Protein AF-A0A920VNG3-F1 (afdb_monomer)

Mean predicted aligned error: 5.28 Å

Secondary structure (DSSP, 8-state):
-EETTEEPPP-EEEEEETTEEEEE-S---TTHHHHHHHHTTPPPS------BTTBPP-TT--TT---PPPTT---

Radius of gyration: 14.49 Å; Cα contacts (8 Å, |Δi|>4): 55; chains: 1; bounding box: 34×30×35 Å

Foldseek 3Di:
DDDPNDDADDWDWDDPDPQDIDIDHPDDPDCVVVVVCVVVVHDDPDDDDQDDDQQHGCPPPDPPDDDDDDPRDDD

Solvent-accessible surface area (backbone atoms only — not comparable to full-atom values): 5227 Å² total; per-residue (Å²): 106,75,58,94,95,34,78,56,76,86,65,53,73,46,76,80,50,101,90,38,76,47,76,52,68,94,72,86,59,88,62,45,70,62,54,55,33,48,77,72,73,43,82,82,88,79,87,80,89,54,62,51,72,59,34,67,60,54,78,89,61,52,92,93,62,86,79,84,76,55,97,86,41,43,113

pLDDT: mean 88.09, std 5.29, range [73.69, 94.62]

Structure (mmCIF, N/CA/C/O backbone):
data_AF-A0A920VNG3-F1
#
_entry.id   AF-A0A920VNG3-F1
#
loop_
_atom_site.group_PDB
_atom_site.id
_atom_site.type_symbol
_atom_site.label_atom_id
_atom_site.label_alt_id
_atom_site.label_comp_id
_atom_site.label_asym_id
_atom_site.label_entity_id
_atom_site.label_seq_id
_atom_site.pdbx_PDB_ins_code
_atom_site.Cartn_x
_atom_site.Cartn_y
_atom_site.Cartn_z
_atom_site.occupancy
_atom_site.B_iso_or_equiv
_atom_site.auth_seq_id
_atom_site.auth_comp_id
_atom_site.auth_asym_id
_atom_site.auth_atom_id
_atom_site.pdbx_PDB_model_num
ATOM 1 N N . MET A 1 1 ? 14.827 3.970 -3.407 1.00 75.62 1 MET A N 1
ATOM 2 C CA . MET A 1 1 ? 14.134 4.053 -4.714 1.00 75.62 1 MET A CA 1
ATOM 3 C C . MET A 1 1 ? 13.688 5.487 -4.956 1.00 75.62 1 MET A C 1
ATOM 5 O O . MET A 1 1 ? 13.283 6.141 -3.998 1.00 75.62 1 MET A O 1
ATOM 9 N N . ILE A 1 2 ? 13.788 5.975 -6.194 1.00 82.19 2 ILE A N 1
ATOM 10 C CA . ILE A 1 2 ? 13.403 7.342 -6.573 1.00 82.19 2 ILE A CA 1
ATOM 11 C C . ILE A 1 2 ? 12.103 7.277 -7.375 1.00 82.19 2 ILE A C 1
ATOM 13 O O . ILE A 1 2 ? 11.983 6.469 -8.290 1.00 82.19 2 ILE A O 1
ATOM 17 N N . LEU A 1 3 ? 11.137 8.125 -7.027 1.00 81.31 3 LEU A N 1
ATOM 18 C CA . LEU A 1 3 ? 9.883 8.285 -7.756 1.00 81.31 3 LEU A CA 1
ATOM 19 C C . LEU A 1 3 ? 9.589 9.778 -7.918 1.00 81.31 3 LEU A C 1
ATOM 21 O O . LEU A 1 3 ? 9.577 10.512 -6.928 1.00 81.31 3 LEU A O 1
ATOM 25 N N . ASP A 1 4 ? 9.372 10.223 -9.158 1.00 80.75 4 ASP A N 1
ATOM 26 C CA . ASP A 1 4 ? 9.173 1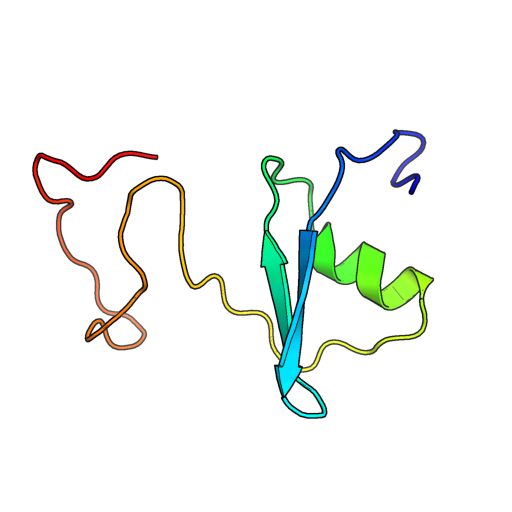1.637 -9.522 1.00 80.75 4 ASP A CA 1
ATOM 27 C C . ASP A 1 4 ? 10.299 12.560 -9.004 1.00 80.75 4 ASP A C 1
ATOM 29 O O . ASP A 1 4 ? 10.045 13.607 -8.409 1.00 80.75 4 ASP A O 1
ATOM 33 N N . GLY A 1 5 ? 11.561 12.132 -9.137 1.00 82.00 5 GLY A N 1
ATOM 34 C CA . GLY A 1 5 ? 12.723 12.914 -8.689 1.00 82.00 5 GLY A CA 1
ATOM 35 C C . GLY A 1 5 ? 12.890 13.014 -7.167 1.00 82.00 5 GLY A C 1
ATOM 36 O O . GLY A 1 5 ? 13.721 13.779 -6.685 1.00 82.00 5 GLY A O 1
ATOM 37 N N . ARG A 1 6 ? 12.121 12.249 -6.382 1.00 82.69 6 ARG A N 1
ATOM 38 C CA . ARG A 1 6 ? 12.201 12.237 -4.915 1.00 82.69 6 ARG A CA 1
ATOM 39 C C . ARG A 1 6 ? 12.507 10.844 -4.385 1.00 82.69 6 ARG A C 1
ATOM 41 O O . ARG A 1 6 ? 11.934 9.856 -4.840 1.00 82.69 6 ARG A O 1
ATOM 48 N N . HIS A 1 7 ? 13.345 10.784 -3.356 1.00 86.56 7 HIS A N 1
ATOM 49 C CA . HIS A 1 7 ? 13.579 9.554 -2.612 1.00 86.56 7 HIS A CA 1
ATOM 50 C C . HIS A 1 7 ? 12.317 9.160 -1.839 1.00 86.56 7 HIS A C 1
ATOM 52 O O . HIS A 1 7 ? 11.708 9.983 -1.148 1.00 86.56 7 HIS A O 1
ATOM 58 N N . LEU A 1 8 ? 11.911 7.904 -2.012 1.00 87.50 8 LEU A N 1
ATOM 59 C CA . LEU A 1 8 ? 10.864 7.282 -1.211 1.00 87.50 8 LEU A CA 1
ATOM 60 C C . LEU A 1 8 ? 11.412 6.948 0.176 1.00 87.50 8 LEU A C 1
ATOM 62 O O . LEU A 1 8 ? 12.599 6.634 0.318 1.00 87.50 8 LEU A O 1
ATOM 66 N N . LYS A 1 9 ? 10.540 6.989 1.186 1.00 89.94 9 LYS A N 1
ATOM 67 C CA . LYS A 1 9 ? 10.884 6.456 2.507 1.00 89.94 9 LYS A CA 1
ATOM 68 C C . LYS A 1 9 ? 11.094 4.939 2.404 1.00 89.94 9 LYS A C 1
ATOM 70 O O . LYS A 1 9 ? 10.565 4.315 1.479 1.00 89.94 9 LYS A O 1
ATOM 75 N N . PRO A 1 10 ? 11.853 4.329 3.329 1.00 89.44 10 PRO A N 1
ATOM 76 C CA . PRO A 1 10 ? 11.964 2.880 3.395 1.00 89.44 10 PRO A CA 1
ATOM 77 C C . PRO A 1 10 ? 10.581 2.227 3.453 1.00 89.44 10 PRO A C 1
ATOM 79 O O . PRO A 1 10 ? 9.703 2.665 4.198 1.00 89.44 10 PRO A O 1
ATOM 82 N N . VAL A 1 11 ? 10.402 1.191 2.640 1.00 91.88 11 VAL A N 1
ATOM 83 C CA . VAL A 1 11 ? 9.183 0.385 2.568 1.00 91.88 11 VAL A CA 1
ATOM 84 C C . VAL A 1 11 ? 9.549 -1.030 2.964 1.00 91.88 11 VAL A C 1
ATOM 86 O O . VAL A 1 11 ? 10.490 -1.597 2.408 1.00 91.88 11 VAL A O 1
ATOM 89 N N . THR A 1 12 ? 8.792 -1.608 3.888 1.00 92.75 12 THR A N 1
ATOM 90 C CA . THR A 1 12 ? 8.928 -3.026 4.218 1.00 92.75 12 THR A CA 1
ATOM 91 C C . THR A 1 12 ? 8.050 -3.827 3.271 1.00 92.75 12 THR A C 1
ATOM 93 O O . THR A 1 12 ? 6.858 -3.539 3.127 1.00 92.75 12 THR A O 1
ATOM 96 N N . VAL A 1 13 ? 8.643 -4.827 2.624 1.00 93.62 13 VAL A N 1
ATOM 97 C CA . VAL A 1 13 ? 7.952 -5.737 1.710 1.00 93.62 13 VAL A CA 1
ATOM 98 C C . VAL A 1 13 ? 8.165 -7.159 2.202 1.00 93.62 13 VAL A C 1
ATOM 100 O O . VAL A 1 13 ? 9.300 -7.557 2.455 1.00 93.62 13 VAL A O 1
ATOM 103 N N . SER A 1 14 ? 7.087 -7.924 2.331 1.00 94.62 14 SER A N 1
ATOM 104 C CA . SER A 1 14 ? 7.145 -9.354 2.630 1.00 94.62 14 SER A CA 1
ATOM 105 C C . SER A 1 14 ? 6.282 -10.141 1.649 1.00 94.62 14 SER A C 1
ATOM 107 O O . SER A 1 14 ? 5.262 -9.650 1.167 1.00 94.62 14 SER A O 1
ATOM 109 N N . SER A 1 15 ? 6.694 -11.367 1.334 1.00 93.06 15 SER A N 1
ATOM 110 C CA . SER A 1 15 ? 5.858 -12.297 0.574 1.00 93.06 15 SER A CA 1
ATOM 111 C C . SER A 1 15 ? 4.879 -12.990 1.518 1.00 93.06 15 SER A C 1
ATOM 113 O O . SER A 1 15 ? 5.274 -13.458 2.585 1.00 93.06 15 SER A O 1
ATOM 115 N N . THR A 1 16 ? 3.604 -13.040 1.139 1.00 92.38 16 THR A N 1
ATOM 116 C CA . THR A 1 16 ? 2.553 -13.768 1.874 1.00 92.38 16 THR A CA 1
ATOM 117 C C . THR A 1 16 ? 2.011 -14.961 1.088 1.00 92.38 16 THR A C 1
ATOM 119 O O . THR A 1 16 ? 1.118 -15.660 1.556 1.00 92.38 16 THR A O 1
ATOM 122 N N . GLY A 1 17 ? 2.551 -15.206 -0.106 1.00 91.56 17 GLY A N 1
ATOM 123 C CA . GLY A 1 17 ? 2.207 -16.313 -0.989 1.00 91.56 17 GLY A CA 1
ATOM 124 C C . GLY A 1 17 ? 2.976 -16.204 -2.305 1.00 91.56 17 GLY A C 1
ATOM 125 O O . GLY A 1 17 ? 3.692 -15.235 -2.532 1.00 91.56 17 GLY A O 1
ATOM 126 N N . GLU A 1 18 ? 2.801 -17.167 -3.208 1.00 90.94 18 GLU A N 1
ATOM 127 C CA . GLU A 1 18 ? 3.580 -17.242 -4.458 1.00 90.94 18 GLU A CA 1
ATOM 128 C C . GLU A 1 18 ? 3.471 -15.975 -5.332 1.00 90.94 18 GLU A C 1
ATOM 130 O O . GLU A 1 18 ? 4.441 -15.553 -5.953 1.00 90.94 18 GLU A O 1
ATOM 135 N N . ARG A 1 19 ? 2.291 -15.339 -5.359 1.00 92.31 19 ARG A N 1
ATOM 136 C CA . ARG A 1 19 ? 2.002 -14.141 -6.172 1.00 92.31 19 ARG A CA 1
ATOM 137 C C . ARG A 1 19 ? 1.479 -12.963 -5.346 1.00 92.31 19 ARG A C 1
ATOM 139 O O . ARG A 1 19 ? 0.873 -12.045 -5.898 1.00 92.31 19 ARG A O 1
ATOM 146 N N . THR A 1 20 ? 1.694 -12.988 -4.030 1.00 93.62 20 THR A N 1
ATOM 147 C CA . THR A 1 20 ? 1.128 -11.996 -3.107 1.00 93.62 20 THR A CA 1
ATOM 148 C C . THR A 1 20 ? 2.224 -11.338 -2.289 1.00 93.62 20 THR A C 1
ATOM 150 O O . THR A 1 20 ? 2.979 -11.999 -1.579 1.00 93.62 20 THR A O 1
ATOM 153 N N . LEU A 1 21 ? 2.276 -10.010 -2.369 1.00 94.25 21 LEU A N 1
ATOM 154 C CA . LEU A 1 21 ? 3.216 -9.181 -1.630 1.00 94.25 21 LEU A CA 1
ATOM 155 C C . LEU A 1 21 ? 2.456 -8.277 -0.662 1.00 94.25 21 LEU A C 1
ATOM 157 O O . LEU A 1 21 ? 1.464 -7.639 -1.025 1.00 94.25 21 LEU A O 1
ATOM 1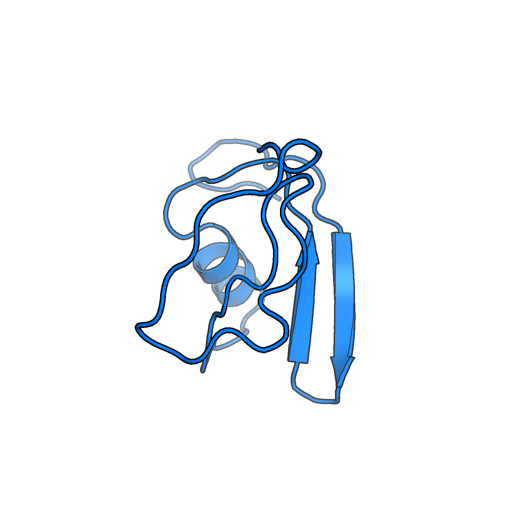61 N N . HIS A 1 22 ? 2.953 -8.202 0.564 1.00 94.00 22 HIS A N 1
ATOM 162 C CA . HIS A 1 22 ? 2.477 -7.298 1.590 1.00 94.00 22 HIS A CA 1
ATOM 163 C C . HIS A 1 22 ? 3.437 -6.117 1.721 1.00 94.00 22 HIS A C 1
ATOM 165 O O . HIS A 1 22 ? 4.646 -6.294 1.866 1.00 94.00 22 HIS A O 1
ATOM 171 N N . PHE A 1 23 ? 2.884 -4.906 1.655 1.00 93.75 23 PHE A N 1
ATOM 172 C CA . PHE A 1 23 ? 3.638 -3.658 1.705 1.00 93.75 23 PHE A CA 1
ATOM 173 C C . PHE A 1 23 ? 3.239 -2.857 2.939 1.00 93.75 23 PHE A C 1
ATOM 175 O O . PHE A 1 23 ? 2.056 -2.579 3.141 1.00 93.75 23 PHE A O 1
ATOM 182 N N . VAL A 1 24 ? 4.231 -2.413 3.708 1.00 92.56 24 VAL A N 1
ATOM 183 C CA . VAL A 1 24 ? 4.045 -1.480 4.822 1.00 92.56 24 VAL A CA 1
ATOM 184 C C . VAL A 1 24 ? 4.737 -0.169 4.472 1.00 92.56 24 VAL A C 1
ATOM 186 O O . VAL A 1 24 ? 5.958 -0.119 4.317 1.00 92.56 24 VAL A O 1
ATOM 189 N N . LEU A 1 25 ? 3.942 0.892 4.318 1.00 91.88 25 LEU A N 1
ATOM 190 C CA . LEU A 1 25 ? 4.410 2.237 3.985 1.00 91.88 25 LEU A CA 1
ATOM 191 C C . LEU A 1 25 ? 3.898 3.240 5.017 1.00 91.88 25 LEU A C 1
ATOM 193 O O . LEU A 1 25 ? 2.771 3.127 5.491 1.00 91.88 25 LEU A O 1
ATOM 197 N N . THR A 1 26 ? 4.702 4.263 5.289 1.00 90.44 26 THR A N 1
ATOM 198 C CA . THR A 1 26 ? 4.314 5.428 6.106 1.00 90.44 26 THR A CA 1
ATOM 199 C C . THR A 1 26 ? 3.996 6.664 5.258 1.00 90.44 26 THR A C 1
ATOM 201 O O . THR A 1 26 ? 3.655 7.717 5.787 1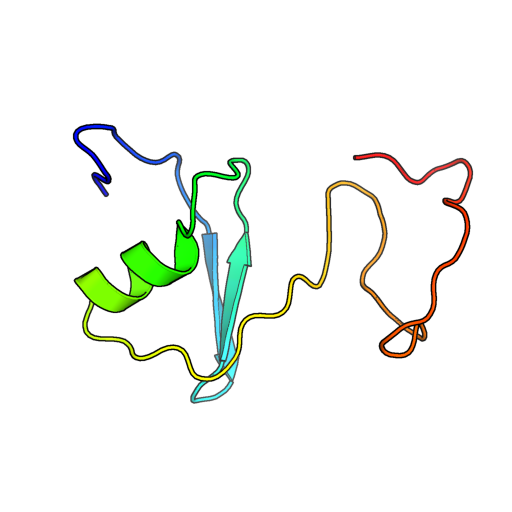.00 90.44 26 THR A O 1
ATOM 204 N N . GLU A 1 27 ? 4.111 6.558 3.931 1.00 87.31 27 GLU A N 1
ATOM 205 C CA . GLU A 1 27 ? 3.771 7.611 2.973 1.00 87.31 27 GLU A CA 1
ATOM 206 C C . GLU A 1 27 ? 2.693 7.145 1.983 1.00 87.31 27 GLU A C 1
ATOM 208 O O . GLU A 1 27 ? 2.553 5.957 1.695 1.00 87.31 27 GLU A O 1
ATOM 213 N N . GLY A 1 28 ? 1.920 8.100 1.457 1.00 84.62 28 GLY A N 1
ATOM 214 C CA . GLY A 1 28 ? 0.772 7.851 0.581 1.00 84.62 28 GLY A CA 1
ATOM 215 C C . GLY A 1 28 ? 0.861 8.578 -0.759 1.00 84.62 28 GLY A C 1
ATOM 216 O O . GLY A 1 28 ? -0.085 9.259 -1.151 1.00 84.62 28 GLY A O 1
ATOM 217 N N . ARG A 1 29 ? 1.992 8.493 -1.472 1.00 88.31 29 ARG A N 1
ATOM 218 C CA . ARG A 1 29 ? 2.145 9.206 -2.754 1.00 88.31 29 ARG A CA 1
ATOM 219 C C . ARG A 1 29 ? 1.251 8.610 -3.844 1.00 88.31 29 ARG A C 1
ATOM 221 O O . ARG A 1 29 ? 0.953 7.413 -3.852 1.00 88.31 29 ARG A O 1
ATOM 228 N N . LYS A 1 30 ? 0.870 9.439 -4.826 1.00 89.62 30 LYS A N 1
ATOM 229 C CA . LYS A 1 30 ? -0.015 9.050 -5.939 1.00 89.62 30 LYS A CA 1
ATOM 230 C C . LYS A 1 30 ? 0.472 7.749 -6.583 1.00 89.62 30 LYS A C 1
ATOM 232 O O . LYS A 1 30 ? 1.568 7.700 -7.132 1.00 89.62 30 LYS A O 1
ATOM 237 N N . ARG A 1 31 ? -0.337 6.686 -6.510 1.00 89.94 31 ARG A N 1
ATOM 238 C CA . ARG A 1 31 ? -0.058 5.375 -7.131 1.00 89.94 31 ARG A CA 1
ATOM 239 C C . ARG A 1 31 ? 1.327 4.784 -6.785 1.00 89.94 31 ARG A C 1
ATOM 241 O O . ARG A 1 31 ? 1.872 4.053 -7.604 1.00 89.94 31 ARG A O 1
ATOM 248 N N . GLN A 1 32 ? 1.896 5.077 -5.611 1.00 91.25 32 GLN A N 1
ATOM 249 C CA . GLN A 1 32 ? 3.268 4.684 -5.247 1.00 91.25 32 GLN A CA 1
ATOM 250 C C . GLN A 1 32 ? 3.546 3.190 -5.441 1.00 91.25 32 GLN A C 1
ATOM 252 O O . GLN A 1 32 ? 4.427 2.854 -6.219 1.00 91.25 32 GLN A O 1
ATOM 257 N N . ILE A 1 33 ? 2.747 2.303 -4.835 1.00 91.25 33 ILE A N 1
ATOM 258 C CA . ILE A 1 33 ? 2.922 0.841 -4.956 1.00 91.25 33 ILE A CA 1
ATOM 259 C C . ILE A 1 33 ? 2.863 0.393 -6.422 1.00 91.25 33 ILE A C 1
ATOM 261 O O . ILE A 1 33 ? 3.674 -0.419 -6.856 1.00 91.25 33 ILE A O 1
ATOM 265 N N . ARG A 1 34 ? 1.937 0.966 -7.206 1.00 92.19 34 ARG A N 1
ATOM 266 C CA . ARG A 1 34 ? 1.797 0.629 -8.629 1.00 92.19 34 ARG A CA 1
ATOM 267 C C . ARG A 1 34 ? 3.035 0.993 -9.425 1.00 92.19 34 ARG A C 1
ATOM 269 O O . ARG A 1 34 ? 3.499 0.182 -10.209 1.00 92.19 34 ARG A O 1
ATOM 276 N N . ARG A 1 35 ? 3.584 2.178 -9.176 1.00 91.06 35 ARG A N 1
ATOM 277 C CA . ARG A 1 35 ? 4.801 2.647 -9.841 1.00 91.06 35 ARG A CA 1
ATOM 278 C C . ARG A 1 35 ? 6.042 1.899 -9.360 1.00 91.06 35 ARG A C 1
ATOM 280 O O . ARG A 1 35 ? 6.924 1.629 -10.158 1.00 91.06 35 ARG A O 1
ATOM 287 N N . MET A 1 36 ? 6.089 1.515 -8.083 1.00 90.94 36 MET A N 1
ATOM 288 C CA . MET A 1 36 ? 7.168 0.682 -7.552 1.00 90.94 36 MET A CA 1
ATOM 289 C C . MET A 1 36 ? 7.212 -0.691 -8.226 1.00 90.94 36 MET A C 1
ATOM 291 O O . MET A 1 36 ? 8.285 -1.113 -8.632 1.00 90.94 36 MET A O 1
ATOM 295 N N . CYS A 1 37 ? 6.060 -1.358 -8.365 1.00 91.62 37 CYS A N 1
ATOM 296 C CA . CYS A 1 37 ? 5.972 -2.668 -9.016 1.00 91.62 37 CYS A CA 1
ATOM 297 C C . CYS A 1 37 ? 6.306 -2.589 -10.512 1.00 91.62 37 CYS A C 1
ATOM 299 O O . CYS A 1 37 ? 7.063 -3.416 -11.005 1.00 91.62 37 CYS A O 1
ATOM 301 N N . ASP A 1 38 ? 5.812 -1.564 -11.207 1.00 91.81 38 ASP A N 1
ATOM 302 C CA . ASP A 1 38 ? 6.084 -1.337 -12.633 1.00 91.81 38 ASP A CA 1
ATOM 303 C C . ASP A 1 38 ? 7.589 -1.185 -12.918 1.00 91.81 38 ASP A C 1
ATOM 305 O O . ASP A 1 38 ? 8.139 -1.827 -13.807 1.00 91.81 38 ASP A O 1
ATOM 309 N N . LEU A 1 39 ? 8.296 -0.432 -12.068 1.00 89.31 39 LEU A N 1
ATOM 310 C CA . LEU A 1 39 ? 9.743 -0.217 -12.181 1.00 89.31 39 LEU A CA 1
ATOM 311 C C . LEU A 1 39 ? 10.589 -1.481 -11.968 1.00 89.31 39 LEU A C 1
ATOM 313 O O . LEU A 1 39 ? 11.745 -1.505 -12.382 1.00 89.31 39 LEU A O 1
ATOM 317 N N . VAL A 1 40 ? 10.037 -2.516 -11.331 1.00 89.81 40 VAL A N 1
ATOM 318 C CA . VAL A 1 40 ? 10.699 -3.821 -11.160 1.00 89.81 40 VAL A CA 1
ATOM 319 C C . VAL A 1 40 ? 10.123 -4.897 -12.090 1.00 89.81 40 VAL A C 1
ATOM 321 O O . VAL A 1 40 ? 10.417 -6.076 -11.914 1.00 89.81 40 VAL A O 1
ATOM 324 N N . GLY A 1 41 ? 9.298 -4.513 -13.071 1.00 91.75 41 GLY A N 1
ATOM 325 C CA . GLY A 1 41 ? 8.710 -5.429 -14.053 1.00 91.75 41 GLY A CA 1
ATOM 326 C C . GLY A 1 41 ? 7.549 -6.280 -13.526 1.00 91.75 41 GLY A C 1
ATOM 327 O O . GLY A 1 41 ? 7.195 -7.286 -14.137 1.00 91.75 41 GLY A O 1
ATOM 328 N N . LEU A 1 42 ? 6.941 -5.908 -12.396 1.00 92.19 42 LEU A N 1
ATOM 329 C CA . LEU A 1 42 ? 5.800 -6.616 -11.817 1.00 92.19 42 LEU A CA 1
ATOM 330 C C . LEU A 1 42 ? 4.472 -5.995 -12.261 1.00 92.19 42 LEU A C 1
ATOM 332 O O . LEU A 1 42 ? 4.209 -4.810 -12.049 1.00 92.19 42 LEU A O 1
ATOM 336 N N . THR A 1 43 ? 3.575 -6.833 -12.785 1.00 92.25 43 THR A N 1
ATOM 337 C CA . THR A 1 43 ? 2.205 -6.428 -13.129 1.00 92.25 43 THR A CA 1
ATOM 338 C C . THR A 1 43 ? 1.265 -6.646 -11.946 1.00 92.25 43 THR A C 1
ATOM 340 O O . THR A 1 43 ? 1.089 -7.764 -11.466 1.00 92.25 43 THR A O 1
ATOM 343 N N . ILE A 1 44 ? 0.618 -5.576 -11.479 1.00 92.56 44 ILE A N 1
ATOM 344 C CA . ILE A 1 44 ? -0.358 -5.662 -10.384 1.00 92.56 44 ILE A CA 1
ATOM 345 C C . ILE A 1 44 ? -1.731 -6.050 -10.926 1.00 92.56 44 ILE A C 1
ATOM 347 O O . ILE A 1 44 ? -2.369 -5.259 -11.620 1.00 92.56 44 ILE A O 1
ATOM 351 N N . VAL A 1 45 ? -2.227 -7.208 -10.490 1.00 94.12 45 VAL A N 1
ATOM 352 C CA . VAL A 1 45 ? -3.601 -7.666 -10.759 1.00 94.12 45 VAL A CA 1
ATOM 353 C C . VAL A 1 45 ? -4.596 -7.033 -9.781 1.00 94.12 45 VAL A C 1
ATOM 355 O O . VAL A 1 45 ? -5.627 -6.498 -10.182 1.00 94.12 45 VAL A O 1
ATOM 358 N N . SER A 1 46 ? -4.272 -7.026 -8.486 1.00 92.81 46 SER A N 1
ATOM 359 C CA . SER A 1 46 ? -5.129 -6.472 -7.433 1.00 92.81 46 SER A CA 1
ATOM 360 C C . SER A 1 46 ? -4.317 -5.710 -6.397 1.00 92.81 46 SER A C 1
ATOM 362 O O . SER A 1 46 ? -3.226 -6.131 -6.023 1.00 92.81 46 SER A O 1
ATOM 364 N N . LEU A 1 47 ? -4.874 -4.609 -5.895 1.00 93.19 47 LEU A N 1
ATOM 365 C CA . LEU A 1 47 ? -4.302 -3.852 -4.788 1.00 93.19 47 LEU A CA 1
ATOM 366 C C . LEU A 1 47 ? -5.395 -3.595 -3.756 1.00 93.19 47 LEU A C 1
ATOM 368 O O . LEU A 1 47 ? -6.357 -2.881 -4.039 1.00 93.19 47 LEU A O 1
ATOM 372 N N . THR A 1 48 ? -5.228 -4.158 -2.565 1.00 91.19 48 THR A N 1
ATOM 373 C CA . THR A 1 48 ? -6.172 -4.005 -1.458 1.00 91.19 48 THR A CA 1
ATOM 374 C C . THR A 1 48 ? -5.434 -3.453 -0.252 1.00 91.19 48 THR A C 1
ATOM 376 O O . THR A 1 48 ? -4.422 -4.002 0.175 1.00 91.19 48 THR A O 1
ATOM 379 N N . ARG A 1 49 ? -5.933 -2.344 0.295 1.00 91.25 49 ARG A N 1
ATOM 380 C CA . ARG A 1 49 ? -5.409 -1.772 1.534 1.00 91.25 49 ARG A CA 1
ATOM 381 C C . ARG A 1 49 ? -6.079 -2.473 2.705 1.00 91.25 49 ARG A C 1
ATOM 383 O O . ARG A 1 49 ? -7.272 -2.287 2.907 1.00 91.25 49 ARG A O 1
ATOM 390 N N . ILE A 1 50 ? -5.311 -3.273 3.435 1.00 89.62 50 ILE A N 1
ATOM 391 C CA . ILE A 1 50 ? -5.844 -4.118 4.509 1.00 89.62 50 ILE A CA 1
ATOM 392 C C . ILE A 1 50 ? -5.880 -3.440 5.880 1.00 89.62 50 ILE A C 1
ATOM 394 O O . ILE A 1 50 ? -6.675 -3.855 6.713 1.00 89.62 50 ILE A 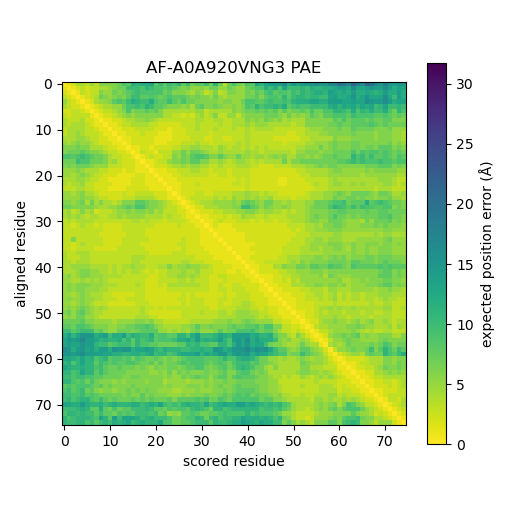O 1
ATOM 398 N N . ARG A 1 51 ? -5.040 -2.418 6.106 1.00 89.38 51 ARG A N 1
ATOM 399 C CA . ARG A 1 51 ? -4.866 -1.720 7.389 1.00 89.38 51 ARG A CA 1
ATOM 400 C C . ARG A 1 51 ? -4.477 -0.254 7.166 1.00 89.38 51 ARG A C 1
ATOM 402 O O . ARG A 1 51 ? -3.836 0.055 6.158 1.00 89.38 51 ARG A O 1
ATOM 409 N N . ILE A 1 52 ? -4.837 0.629 8.099 1.00 88.88 52 ILE A N 1
ATOM 410 C CA . ILE A 1 52 ? -4.343 2.013 8.179 1.00 88.88 52 ILE A CA 1
ATOM 411 C C . ILE A 1 52 ? -4.069 2.332 9.648 1.00 88.88 52 ILE A C 1
ATOM 413 O O . ILE A 1 52 ? -4.977 2.206 10.460 1.00 88.88 52 ILE A O 1
ATOM 417 N N . GLY A 1 53 ? -2.846 2.747 9.979 1.00 87.31 53 GLY A N 1
ATOM 418 C CA . GLY A 1 53 ? -2.501 3.131 11.348 1.00 87.31 53 GLY A CA 1
ATOM 419 C C . GLY A 1 53 ? -2.821 2.033 12.365 1.00 87.31 53 GLY A C 1
ATOM 420 O O . GLY A 1 53 ? -2.483 0.859 12.167 1.00 87.31 53 GLY A O 1
ATOM 421 N N . GLN A 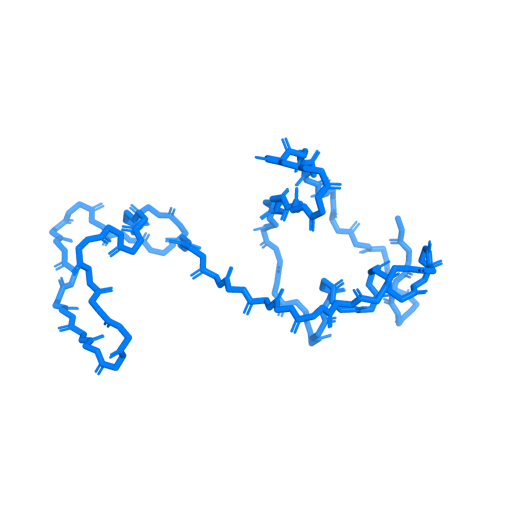1 54 ? -3.502 2.424 13.440 1.00 85.38 54 GLN A N 1
ATOM 422 C CA . GLN A 1 54 ? -3.975 1.519 14.486 1.00 85.38 54 GLN A CA 1
ATOM 423 C C . GLN A 1 54 ? -5.354 0.927 14.201 1.00 85.38 54 GLN A C 1
ATOM 425 O O . GLN A 1 54 ? -5.726 -0.032 14.870 1.00 85.38 54 GLN A O 1
ATOM 430 N N . VAL A 1 55 ? -6.066 1.405 13.173 1.00 85.00 55 VAL A N 1
ATOM 431 C CA . VAL A 1 55 ? -7.305 0.763 12.719 1.00 85.00 55 VAL A CA 1
ATOM 432 C C . VAL A 1 55 ? -6.980 -0.677 12.340 1.00 85.00 55 VAL A C 1
ATOM 434 O O . VAL A 1 55 ? -6.070 -0.930 11.538 1.00 85.00 55 VAL A O 1
ATOM 437 N N . GLY A 1 56 ? -7.683 -1.618 12.969 1.00 74.62 56 GLY A N 1
ATOM 438 C CA . GLY A 1 56 ? -7.446 -3.043 12.790 1.00 74.62 56 GLY A CA 1
ATOM 439 C C . GLY A 1 56 ? -7.571 -3.476 11.323 1.00 74.62 56 GLY A C 1
ATOM 440 O O . GLY A 1 56 ? -8.099 -2.738 10.483 1.00 74.62 56 GLY A O 1
ATOM 441 N N . PRO A 1 57 ? -7.072 -4.674 10.970 1.00 73.69 57 PRO A N 1
ATOM 442 C CA . PRO A 1 57 ? -7.292 -5.217 9.639 1.00 73.69 57 PRO A CA 1
ATOM 443 C C . PRO A 1 57 ? -8.793 -5.283 9.323 1.00 73.69 57 PRO A C 1
ATOM 445 O O . PRO A 1 57 ? -9.607 -5.455 10.228 1.00 73.69 57 PRO A O 1
ATOM 448 N N . LEU A 1 58 ? -9.149 -5.190 8.035 1.00 74.00 58 LEU A N 1
ATOM 449 C CA . LEU A 1 58 ? -10.543 -5.224 7.551 1.00 74.00 58 LEU A CA 1
ATOM 450 C C . LEU A 1 58 ? -11.403 -6.343 8.173 1.00 74.00 58 LEU A C 1
ATOM 452 O O . LEU A 1 58 ? -12.610 -6.159 8.291 1.00 74.00 58 LEU A O 1
ATOM 456 N N . GLY A 1 59 ? -10.796 -7.453 8.610 1.00 76.00 59 GLY A N 1
ATOM 457 C CA . GLY A 1 59 ? -11.452 -8.471 9.429 1.00 76.00 59 GLY A CA 1
ATOM 458 C C . GLY A 1 59 ? -12.740 -8.975 8.784 1.00 76.00 59 GLY A C 1
ATOM 459 O O . GLY A 1 59 ? -12.734 -9.418 7.637 1.00 76.00 59 GLY A O 1
ATOM 460 N N . GLU A 1 60 ? -13.844 -8.869 9.519 1.00 75.94 60 GLU A N 1
ATOM 461 C CA . GLU A 1 60 ? -15.180 -9.305 9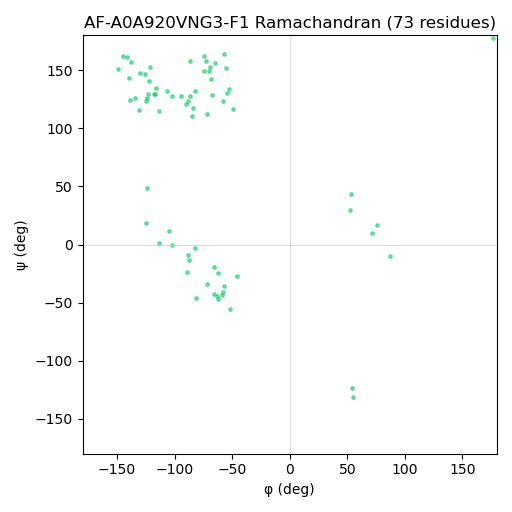.091 1.00 75.94 60 GLU A CA 1
ATOM 462 C C . GLU A 1 60 ? -15.924 -8.286 8.209 1.00 75.94 60 GLU A C 1
ATOM 464 O O . GLU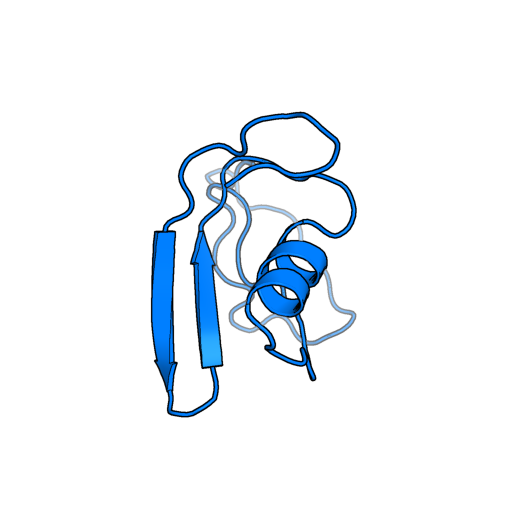 A 1 60 ? -17.028 -8.562 7.732 1.00 75.94 60 GLU A O 1
ATOM 469 N N . LEU A 1 61 ? -15.344 -7.105 7.964 1.00 84.19 61 LEU A N 1
ATOM 470 C CA . LEU A 1 61 ? -15.995 -6.058 7.186 1.00 84.19 61 LEU A CA 1
ATOM 471 C C . LEU A 1 61 ? -16.034 -6.445 5.704 1.00 84.19 61 LEU A C 1
ATOM 473 O O . LEU A 1 61 ? -15.010 -6.500 5.014 1.00 84.19 61 LEU A O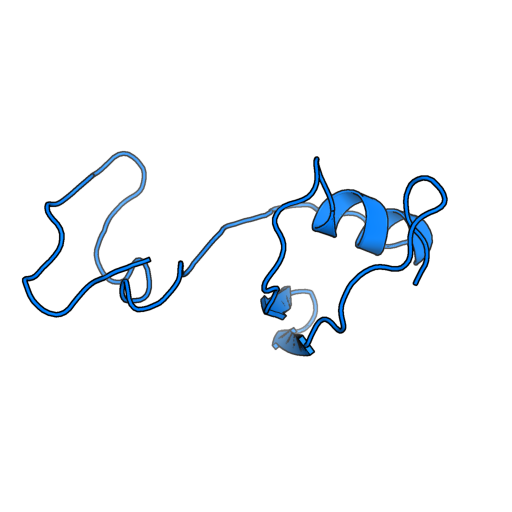 1
ATOM 477 N N . ARG A 1 62 ? -17.241 -6.693 5.186 1.00 84.50 62 ARG A N 1
ATOM 478 C CA . ARG A 1 62 ? -17.419 -7.049 3.776 1.00 84.50 62 ARG A CA 1
ATOM 479 C C . ARG A 1 62 ? -17.203 -5.832 2.882 1.00 84.50 62 ARG A C 1
ATOM 481 O O . ARG A 1 62 ? -17.356 -4.679 3.285 1.00 84.50 62 ARG A O 1
ATOM 488 N N . ARG A 1 63 ? -16.882 -6.091 1.612 1.00 87.19 63 ARG A N 1
ATOM 489 C CA . ARG A 1 63 ? -16.739 -5.038 0.594 1.00 87.19 63 ARG A CA 1
ATOM 490 C C . ARG A 1 63 ? -18.008 -4.177 0.535 1.00 87.19 63 ARG A C 1
ATOM 492 O O . ARG A 1 63 ? -19.104 -4.713 0.427 1.00 87.19 63 ARG A O 1
ATOM 499 N N . GLY A 1 64 ? -17.837 -2.857 0.582 1.00 89.25 64 GLY A N 1
ATOM 500 C CA . GL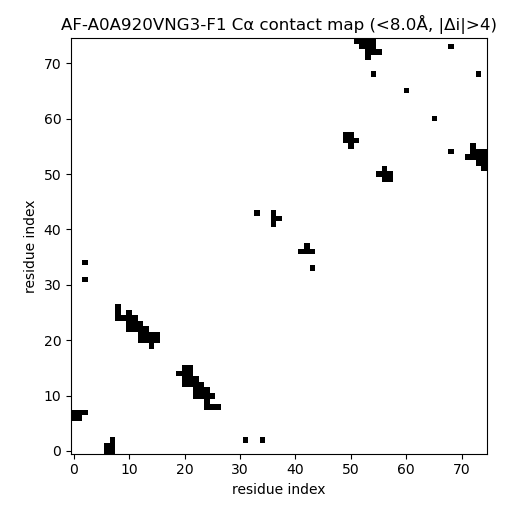Y A 1 64 ? -18.934 -1.882 0.546 1.00 89.25 64 GLY A CA 1
ATOM 501 C C . GLY A 1 64 ? -19.546 -1.549 1.910 1.00 89.25 64 GLY A C 1
ATOM 502 O O . GLY A 1 64 ? -20.306 -0.590 2.002 1.00 89.25 64 GLY A O 1
ATOM 503 N N . GLN A 1 65 ? -19.201 -2.287 2.967 1.00 89.25 65 GLN A N 1
ATOM 504 C CA . GLN A 1 65 ? -19.624 -1.963 4.326 1.00 89.25 65 GLN A CA 1
ATOM 505 C C . GLN A 1 65 ? -18.657 -0.978 4.987 1.00 89.25 65 GLN A C 1
ATOM 507 O O . GLN A 1 65 ? -17.488 -0.869 4.614 1.00 89.25 65 GLN A O 1
ATOM 512 N N . TRP A 1 66 ? -19.160 -0.273 5.995 1.00 89.38 66 TRP A N 1
ATOM 513 C CA . TRP A 1 66 ? -18.397 0.632 6.843 1.00 89.38 66 TRP A CA 1
ATOM 514 C C . TRP A 1 66 ? -18.833 0.453 8.300 1.00 89.38 66 TRP A C 1
ATOM 516 O O . TRP A 1 66 ? -19.932 -0.028 8.572 1.00 89.38 66 TRP A O 1
ATOM 526 N N . ARG A 1 67 ? -17.958 0.826 9.236 1.00 89.12 67 ARG A N 1
ATOM 527 C CA . ARG A 1 67 ? -18.258 0.890 10.671 1.00 89.12 67 ARG A CA 1
ATOM 528 C C . ARG A 1 67 ? -17.588 2.108 11.290 1.00 89.12 67 ARG A C 1
ATOM 530 O O . ARG A 1 67 ? -16.624 2.629 10.729 1.00 89.12 67 ARG A O 1
ATOM 537 N N . TYR A 1 68 ? -18.067 2.519 12.457 1.00 89.38 68 TYR A N 1
ATOM 538 C CA . TYR A 1 68 ? -17.373 3.512 13.269 1.00 89.38 68 TYR A CA 1
ATOM 539 C C . TYR A 1 68 ? -16.081 2.933 13.853 1.00 89.38 68 TYR A C 1
ATOM 541 O O . TYR A 1 68 ? -15.982 1.723 14.094 1.00 89.38 68 TYR A O 1
ATOM 549 N N . LEU A 1 69 ? -15.094 3.809 14.040 1.00 87.81 69 LEU A N 1
ATOM 550 C CA . LEU A 1 69 ? -13.853 3.481 14.734 1.00 87.81 69 LEU A CA 1
ATOM 551 C C . LEU A 1 69 ? -14.142 3.238 16.215 1.00 87.81 69 LEU A C 1
ATOM 553 O O . LEU A 1 69 ? -14.995 3.908 16.799 1.00 87.81 69 LEU A O 1
ATOM 557 N N . GLN A 1 70 ? -13.439 2.271 16.797 1.00 86.00 70 GLN A N 1
ATOM 558 C CA . GLN A 1 70 ? -13.432 2.075 18.243 1.00 86.00 70 GLN A CA 1
ATOM 559 C C . GLN A 1 70 ? -12.577 3.159 18.913 1.00 86.00 70 GLN A C 1
ATOM 561 O O . GLN A 1 70 ? -11.788 3.838 18.257 1.00 86.00 70 GLN A O 1
ATOM 566 N N . GLN A 1 71 ? -12.748 3.350 20.221 1.00 86.50 71 GLN A N 1
ATOM 567 C CA . GLN A 1 71 ? -12.105 4.442 20.961 1.00 86.50 71 GLN A CA 1
ATOM 568 C C . GLN A 1 71 ? -10.565 4.363 20.960 1.00 86.50 71 GLN A C 1
ATOM 570 O O . GLN A 1 71 ? -9.891 5.380 21.102 1.00 86.50 71 GLN A O 1
ATOM 575 N N . ASP A 1 72 ? -10.014 3.167 20.784 1.00 86.56 72 ASP A N 1
ATOM 576 C CA . ASP A 1 72 ? -8.587 2.871 20.678 1.00 86.56 72 ASP A CA 1
ATOM 577 C C . ASP A 1 72 ? -8.046 2.976 19.239 1.00 86.56 72 ASP A C 1
ATOM 579 O O . ASP A 1 72 ? -6.834 3.063 19.032 1.00 86.56 72 ASP A O 1
ATOM 583 N N . GLU A 1 73 ? -8.914 3.037 18.227 1.00 86.06 73 GLU A N 1
ATOM 584 C CA . GLU A 1 73 ? -8.511 3.068 16.824 1.00 86.06 73 GLU A CA 1
ATOM 585 C C . GLU A 1 73 ? -8.272 4.490 16.315 1.00 86.06 73 GLU A C 1
ATOM 587 O O . GLU A 1 73 ? -9.152 5.350 16.305 1.00 86.06 73 GLU A O 1
ATOM 592 N N . HIS A 1 74 ? -7.070 4.713 15.796 1.00 79.81 74 HIS A N 1
ATOM 593 C CA . HIS A 1 74 ? -6.661 5.982 15.210 1.00 79.81 74 HIS A CA 1
ATOM 594 C C . HIS A 1 74 ? -5.724 5.769 14.015 1.00 79.81 74 HIS A C 1
ATOM 596 O O . HIS A 1 74 ? -5.190 4.675 13.800 1.00 79.81 74 HIS A O 1
ATOM 602 N N . PHE A 1 75 ? -5.586 6.812 13.197 1.00 79.62 75 PHE A N 1
ATOM 603 C CA . PHE A 1 75 ? -4.825 6.796 11.946 1.00 79.62 75 PHE A CA 1
ATOM 604 C C . PHE A 1 75 ? -3.330 7.041 12.145 1.00 79.62 75 PHE A C 1
ATOM 606 O O . PHE A 1 75 ? -2.971 7.820 13.053 1.00 79.62 75 PHE A O 1
#

Sequence (75 aa):
MILDGRHLKPVTVSSTGERTLHFVLTEGRKRQIRRMCDLVGLTIVSLTRIRIGQVGPLGELRRGQWRYLQQDEHF